Protein AF-A0A9P7GJS4-F1 (afdb_monomer)

Radius of gyration: 27.44 Å; Cα contacts (8 Å, |Δi|>4): 67; chains: 1; bounding box: 56×53×85 Å

Structure (mmCIF, N/CA/C/O backbone):
data_AF-A0A9P7GJS4-F1
#
_entry.id   AF-A0A9P7GJS4-F1
#
loop_
_at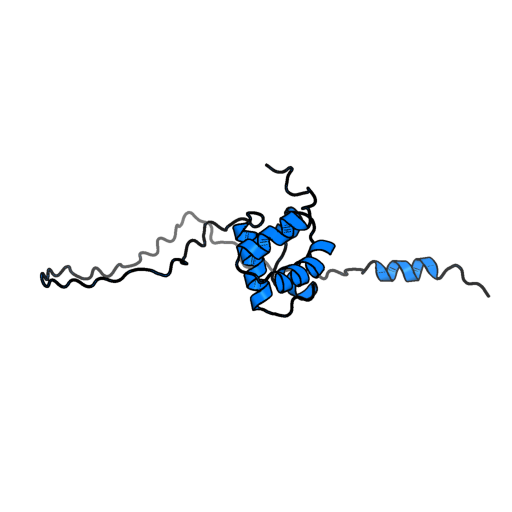om_site.group_PDB
_atom_site.id
_atom_site.type_symbol
_atom_site.label_atom_id
_atom_site.label_alt_id
_atom_site.label_comp_id
_atom_site.label_asym_id
_atom_site.label_entity_id
_atom_site.label_seq_id
_atom_site.pdbx_PDB_ins_code
_atom_site.Cartn_x
_atom_site.Cartn_y
_atom_site.Cartn_z
_atom_site.occupancy
_atom_site.B_iso_or_equiv
_atom_site.auth_seq_id
_atom_site.auth_comp_id
_atom_site.auth_asym_id
_atom_site.auth_atom_id
_atom_site.pdbx_PDB_model_num
ATOM 1 N N . MET A 1 1 ? 7.878 -20.962 -4.209 1.00 49.47 1 MET A N 1
ATOM 2 C CA . MET A 1 1 ? 6.737 -20.014 -4.216 1.00 49.47 1 MET A CA 1
ATOM 3 C C . MET A 1 1 ? 7.137 -18.590 -4.652 1.00 49.47 1 MET A C 1
ATOM 5 O O . MET A 1 1 ? 6.363 -17.677 -4.426 1.00 49.47 1 MET A O 1
ATOM 9 N N . ALA A 1 2 ? 8.275 -18.382 -5.334 1.00 48.75 2 ALA A N 1
ATOM 10 C CA . ALA A 1 2 ? 8.773 -17.038 -5.684 1.00 48.75 2 ALA A CA 1
ATOM 11 C C . ALA A 1 2 ? 8.162 -16.428 -6.971 1.00 48.75 2 ALA A C 1
ATOM 13 O O . ALA A 1 2 ? 8.265 -15.232 -7.207 1.00 48.75 2 ALA A O 1
ATOM 14 N N . GLU A 1 3 ? 7.477 -17.226 -7.794 1.00 51.53 3 GLU A N 1
ATOM 15 C CA . GLU A 1 3 ? 6.953 -16.787 -9.101 1.00 51.53 3 GLU A CA 1
ATOM 16 C C . GLU A 1 3 ? 5.747 -15.831 -9.000 1.00 51.53 3 GLU A C 1
ATOM 18 O O . GLU A 1 3 ? 5.469 -15.085 -9.931 1.00 51.53 3 GLU A O 1
ATOM 23 N N . MET A 1 4 ? 5.018 -15.805 -7.876 1.00 60.00 4 MET A N 1
ATOM 24 C CA . MET A 1 4 ? 3.823 -14.954 -7.732 1.00 60.00 4 MET A CA 1
ATOM 25 C C . MET A 1 4 ? 4.132 -13.510 -7.318 1.00 60.00 4 MET A C 1
ATOM 27 O O . MET A 1 4 ? 3.235 -12.668 -7.339 1.00 60.00 4 MET A O 1
ATOM 31 N N . GLU A 1 5 ? 5.374 -13.206 -6.945 1.00 61.94 5 GLU A N 1
ATOM 32 C CA . GLU A 1 5 ? 5.733 -11.891 -6.407 1.00 61.94 5 GLU A CA 1
ATOM 33 C C . GLU A 1 5 ? 5.866 -10.825 -7.502 1.00 61.94 5 GLU A C 1
ATOM 35 O O . GLU A 1 5 ? 5.545 -9.665 -7.249 1.00 61.94 5 GLU A O 1
ATOM 40 N N . ASN A 1 6 ? 6.233 -11.230 -8.726 1.00 66.44 6 ASN A N 1
ATOM 41 C CA . ASN A 1 6 ? 6.375 -10.354 -9.898 1.00 66.44 6 ASN A CA 1
ATOM 42 C C . ASN A 1 6 ? 5.162 -10.372 -10.842 1.00 66.44 6 ASN A C 1
ATOM 44 O O . ASN A 1 6 ? 5.121 -9.626 -11.821 1.00 66.44 6 ASN A O 1
ATOM 48 N N . VAL A 1 7 ? 4.151 -11.202 -10.568 1.00 80.00 7 VAL A N 1
ATOM 49 C CA . VAL A 1 7 ? 2.936 -11.238 -11.389 1.00 80.00 7 VAL A CA 1
ATOM 50 C C . VAL A 1 7 ? 2.081 -10.020 -11.065 1.00 80.00 7 VAL A C 1
ATOM 52 O O . VAL A 1 7 ? 1.681 -9.804 -9.918 1.00 80.00 7 VAL A O 1
ATOM 55 N N . LYS A 1 8 ? 1.769 -9.232 -12.099 1.00 84.56 8 LYS A N 1
ATOM 56 C CA . LYS A 1 8 ? 0.875 -8.080 -11.979 1.00 84.56 8 LYS A CA 1
ATOM 57 C C . LYS A 1 8 ? -0.469 -8.537 -11.423 1.00 84.56 8 LYS A C 1
ATOM 59 O O . LYS A 1 8 ? -1.164 -9.357 -12.023 1.00 84.56 8 LYS A O 1
ATOM 64 N N . ILE A 1 9 ? -0.850 -7.986 -10.278 1.00 84.62 9 ILE A N 1
ATOM 65 C CA . ILE A 1 9 ? -2.111 -8.333 -9.631 1.00 84.62 9 ILE A CA 1
ATOM 66 C C . ILE A 1 9 ? -3.241 -7.685 -10.443 1.00 84.62 9 ILE A C 1
ATOM 68 O O . ILE A 1 9 ? -3.200 -6.477 -10.685 1.00 84.62 9 ILE A O 1
ATOM 72 N N . PRO A 1 10 ? -4.268 -8.430 -10.886 1.00 89.25 10 PRO A N 1
ATOM 73 C CA . PRO A 1 10 ? -5.425 -7.822 -11.532 1.00 89.25 10 PRO A CA 1
ATOM 74 C C . PRO A 1 10 ? -6.137 -6.862 -10.575 1.00 89.25 10 PRO A C 1
ATOM 76 O O . PRO A 1 10 ? -6.354 -7.199 -9.409 1.00 89.25 10 PRO A O 1
ATOM 79 N N . LEU A 1 11 ? -6.565 -5.698 -11.068 1.00 85.38 11 LEU A N 1
ATOM 80 C CA . LEU A 1 11 ? -7.265 -4.693 -10.259 1.00 85.38 11 LEU A CA 1
ATOM 81 C C . LEU A 1 11 ? -8.463 -5.261 -9.459 1.00 85.38 11 LEU A C 1
ATOM 83 O O . LEU A 1 11 ? -8.569 -4.953 -8.271 1.00 85.38 11 LEU A O 1
ATOM 87 N N . PRO A 1 12 ? -9.318 -6.152 -10.010 1.00 88.69 12 PRO A N 1
ATOM 88 C CA . PRO A 1 12 ? -10.408 -6.749 -9.236 1.00 88.69 12 PRO A CA 1
ATOM 89 C C . PRO A 1 12 ? -9.915 -7.586 -8.052 1.00 88.69 12 PRO A C 1
ATOM 91 O O . PRO A 1 12 ? -10.552 -7.617 -7.003 1.00 88.69 12 PRO A O 1
ATOM 94 N N . LYS A 1 13 ? -8.770 -8.264 -8.204 1.00 87.81 13 LYS A N 1
ATOM 95 C CA . LYS A 1 13 ? -8.149 -9.032 -7.122 1.00 87.81 13 LYS A CA 1
ATOM 96 C C . LYS A 1 13 ? -7.608 -8.089 -6.052 1.00 87.81 13 LYS A C 1
ATOM 98 O O . LYS A 1 13 ? -7.818 -8.365 -4.882 1.00 87.81 13 LYS A O 1
ATOM 103 N N . PHE A 1 14 ? -6.990 -6.977 -6.452 1.00 86.31 14 PHE A N 1
ATOM 104 C CA . PHE A 1 14 ? -6.484 -5.943 -5.548 1.00 86.31 14 PHE A CA 1
ATOM 105 C C . PHE A 1 14 ? -7.599 -5.303 -4.707 1.00 86.31 14 PHE A C 1
ATOM 107 O O . PHE A 1 14 ? -7.485 -5.208 -3.489 1.00 86.31 14 PHE A O 1
ATOM 114 N N . LEU A 1 15 ? -8.714 -4.934 -5.343 1.00 89.75 15 LEU A N 1
ATOM 115 C CA . LEU A 1 15 ? -9.888 -4.374 -4.666 1.00 89.75 15 LEU A CA 1
ATOM 116 C C . LEU A 1 15 ? -10.479 -5.342 -3.637 1.00 89.75 15 LEU A C 1
ATOM 118 O O . LEU A 1 15 ? -10.778 -4.923 -2.521 1.00 89.75 15 LEU A O 1
ATOM 122 N N . LYS A 1 16 ? -10.569 -6.637 -3.976 1.00 89.00 16 LYS A N 1
ATOM 123 C CA . 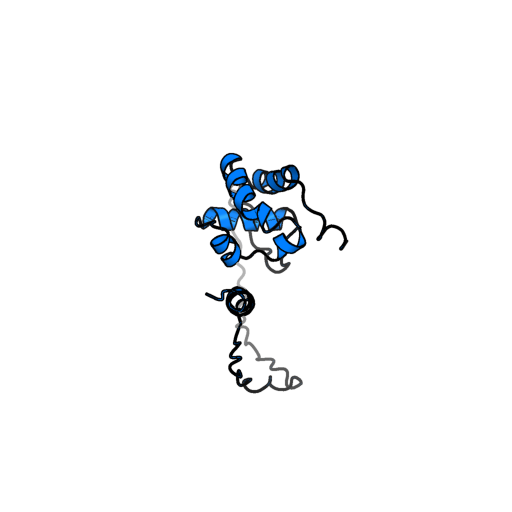LYS A 1 16 ? -11.041 -7.677 -3.047 1.00 89.00 16 LYS A CA 1
ATOM 124 C C . LYS A 1 16 ? -10.217 -7.739 -1.757 1.00 89.00 16 LYS A C 1
ATOM 126 O O . LYS A 1 16 ? -10.773 -8.021 -0.702 1.00 89.00 16 LYS A O 1
ATOM 131 N N . LEU A 1 17 ? -8.915 -7.444 -1.810 1.00 86.06 17 LEU A N 1
ATOM 132 C CA . LEU A 1 17 ? -8.062 -7.438 -0.612 1.00 86.06 17 LEU A CA 1
ATOM 133 C C . LEU A 1 17 ? -8.501 -6.362 0.387 1.00 86.06 17 LEU A C 1
ATOM 135 O O . LEU A 1 17 ? -8.516 -6.601 1.592 1.00 86.06 17 LEU A O 1
ATOM 139 N N . LEU A 1 18 ? -8.879 -5.189 -0.121 1.00 87.38 18 LEU A N 1
ATOM 140 C CA . LEU A 1 18 ? -9.296 -4.055 0.699 1.00 87.38 18 LEU A CA 1
ATOM 141 C C . LEU A 1 18 ? -10.715 -4.241 1.235 1.00 87.38 18 LEU A C 1
ATOM 143 O O . LEU A 1 18 ? -10.962 -3.983 2.409 1.00 87.38 18 LEU A O 1
ATOM 147 N N . THR A 1 19 ? -11.636 -4.741 0.410 1.00 88.50 19 THR A N 1
ATOM 148 C CA . THR A 1 19 ? -13.032 -4.948 0.827 1.00 88.50 19 THR A CA 1
ATOM 149 C C . THR A 1 19 ? -13.187 -6.054 1.869 1.00 88.50 19 THR A C 1
ATOM 151 O O . THR A 1 19 ? -14.105 -5.988 2.675 1.00 88.50 19 THR A O 1
ATOM 154 N N . ASN A 1 20 ? -12.286 -7.042 1.895 1.00 85.81 20 ASN A N 1
ATOM 155 C CA . ASN A 1 20 ? -12.282 -8.097 2.917 1.00 85.81 20 ASN A CA 1
ATOM 156 C C . ASN A 1 20 ? -11.886 -7.593 4.320 1.00 85.81 20 ASN A C 1
ATOM 158 O O . ASN A 1 20 ? -12.033 -8.331 5.285 1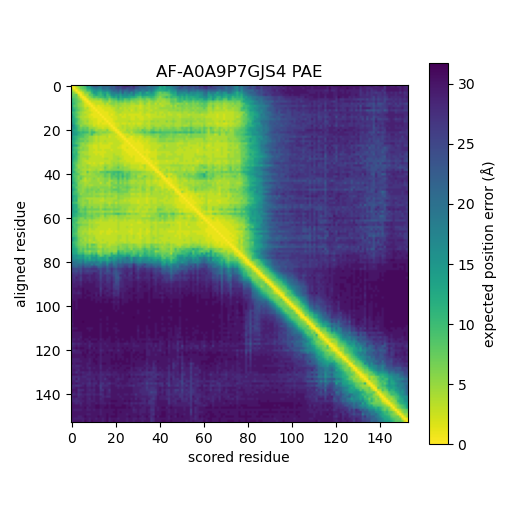.00 85.81 20 ASN A O 1
ATOM 162 N N . ASN A 1 21 ? -11.371 -6.364 4.430 1.00 81.81 21 ASN A N 1
ATOM 163 C CA . ASN A 1 21 ? -10.929 -5.734 5.678 1.00 81.81 21 ASN A CA 1
ATOM 164 C C . ASN A 1 21 ? -11.864 -4.588 6.107 1.00 81.81 21 ASN A C 1
ATOM 166 O O . ASN A 1 21 ? -11.411 -3.585 6.657 1.00 81.81 21 ASN A O 1
ATOM 170 N N . ASP A 1 22 ? -13.156 -4.711 5.784 1.00 80.69 22 ASP A N 1
ATOM 171 C CA . ASP A 1 22 ? -14.215 -3.747 6.115 1.00 80.69 22 ASP A CA 1
ATOM 172 C C . ASP A 1 22 ? -13.985 -2.321 5.573 1.00 80.69 22 ASP A C 1
ATOM 174 O O . ASP A 1 22 ? -14.550 -1.344 6.070 1.00 80.69 22 ASP A O 1
ATOM 178 N N . VAL A 1 23 ? -13.175 -2.167 4.518 1.00 83.44 23 VAL A N 1
ATOM 179 C CA . VAL A 1 23 ? -13.017 -0.873 3.842 1.00 83.44 23 VAL A CA 1
ATOM 180 C C . VAL A 1 23 ? -14.239 -0.617 2.959 1.00 83.44 23 VAL A C 1
ATOM 182 O O . VAL A 1 23 ? -14.512 -1.417 2.057 1.00 83.44 23 VAL A O 1
ATOM 185 N N . PRO A 1 24 ? -14.941 0.523 3.121 1.00 87.94 24 PRO A N 1
ATOM 186 C CA . PRO A 1 24 ? -16.012 0.914 2.215 1.00 87.94 24 PRO A CA 1
ATOM 187 C C . PRO A 1 24 ? -15.517 0.921 0.767 1.00 87.94 24 PRO A C 1
ATOM 189 O O . PRO A 1 24 ? -14.465 1.495 0.477 1.00 87.94 24 PRO A O 1
ATOM 192 N N . ILE A 1 25 ? -16.287 0.333 -0.151 1.00 88.19 25 ILE A N 1
ATOM 193 C CA . ILE A 1 25 ? -15.898 0.146 -1.562 1.00 88.19 25 ILE A CA 1
ATOM 194 C C . ILE A 1 25 ? -15.396 1.452 -2.197 1.00 88.19 25 ILE A C 1
ATOM 196 O O . ILE A 1 25 ? -14.369 1.453 -2.872 1.00 88.19 25 ILE A O 1
ATOM 200 N N . SER A 1 26 ? -16.053 2.583 -1.920 1.00 88.44 26 SER A N 1
ATOM 201 C CA . SER A 1 26 ? -15.645 3.902 -2.420 1.00 88.44 26 SER A CA 1
ATOM 202 C C . SER A 1 26 ? -14.242 4.310 -1.952 1.00 88.44 26 SER A C 1
ATOM 204 O O . SER A 1 26 ? -13.447 4.826 -2.735 1.00 88.44 26 SER A O 1
ATOM 206 N N . LYS A 1 27 ? -13.902 4.041 -0.684 1.00 87.81 27 LYS A N 1
ATOM 207 C CA . LYS A 1 27 ? -12.565 4.316 -0.137 1.00 87.81 27 LYS A CA 1
ATOM 208 C C . LYS A 1 27 ? -11.529 3.360 -0.715 1.00 87.81 27 LYS A C 1
ATOM 210 O O . LYS A 1 27 ? -10.464 3.804 -1.134 1.00 87.81 27 LYS A O 1
ATOM 215 N N . ALA A 1 28 ? -11.859 2.071 -0.804 1.00 89.56 28 ALA A N 1
ATOM 216 C CA . ALA A 1 28 ? -10.989 1.064 -1.406 1.00 89.56 28 ALA A CA 1
ATOM 217 C C . ALA A 1 28 ? -10.631 1.424 -2.857 1.00 89.56 28 ALA A C 1
ATOM 219 O O . ALA A 1 28 ? -9.470 1.322 -3.251 1.00 89.56 28 ALA A O 1
ATOM 220 N N . MET A 1 29 ? -11.604 1.925 -3.625 1.00 90.31 29 MET A N 1
ATOM 221 C CA . MET A 1 29 ? -11.394 2.389 -4.994 1.00 90.31 29 MET A CA 1
ATOM 222 C C . MET A 1 29 ? -10.401 3.553 -5.051 1.00 90.31 29 MET A C 1
ATOM 224 O O . MET A 1 29 ? -9.414 3.476 -5.781 1.00 90.31 29 MET A O 1
ATOM 228 N N . ASN A 1 30 ? -10.598 4.582 -4.224 1.00 88.94 30 ASN A N 1
ATOM 229 C CA . ASN A 1 30 ? -9.715 5.751 -4.171 1.00 88.94 30 ASN A CA 1
ATOM 230 C C . ASN A 1 30 ? -8.281 5.391 -3.755 1.00 88.94 30 ASN A C 1
ATOM 232 O O . ASN A 1 30 ? -7.324 5.894 -4.344 1.00 88.94 30 ASN A O 1
ATOM 236 N N . LEU A 1 31 ? -8.122 4.497 -2.775 1.00 88.00 31 LEU A N 1
ATOM 237 C CA . LEU A 1 31 ? -6.810 4.000 -2.350 1.00 88.00 31 LEU A CA 1
ATOM 238 C C . LEU A 1 31 ? -6.140 3.191 -3.462 1.00 88.00 31 LEU A C 1
ATOM 240 O O . LEU A 1 31 ? -4.974 3.419 -3.785 1.00 88.00 31 LEU A O 1
ATOM 244 N N . SER A 1 32 ? -6.894 2.294 -4.104 1.00 88.62 32 SER A N 1
ATOM 245 C CA . SER A 1 32 ? -6.382 1.498 -5.217 1.00 88.62 32 SER A CA 1
ATOM 246 C C . SER A 1 32 ? -5.962 2.363 -6.403 1.00 88.62 32 SER A C 1
ATOM 248 O O . SER A 1 32 ? -4.906 2.124 -6.972 1.00 88.62 32 SER A O 1
ATOM 250 N N . ALA A 1 33 ? -6.699 3.427 -6.729 1.00 88.88 33 ALA A N 1
ATOM 251 C CA . ALA A 1 33 ? -6.377 4.304 -7.851 1.00 88.88 33 ALA A CA 1
ATOM 252 C C . ALA A 1 33 ? -5.018 5.012 -7.697 1.00 88.88 33 ALA A C 1
ATOM 254 O O . ALA A 1 33 ? -4.338 5.259 -8.697 1.00 88.88 33 ALA A O 1
ATOM 255 N N . LYS A 1 34 ? -4.622 5.321 -6.456 1.00 88.19 34 LYS A N 1
ATOM 256 C CA . LYS A 1 34 ? -3.337 5.956 -6.130 1.00 88.19 34 LYS A CA 1
ATOM 257 C C . LYS A 1 34 ? -2.191 4.944 -6.104 1.00 88.19 34 LYS A C 1
ATOM 259 O O . LYS A 1 34 ? -1.147 5.180 -6.702 1.00 88.19 34 LYS A O 1
ATOM 264 N N . ILE A 1 35 ? -2.404 3.800 -5.452 1.00 88.75 35 ILE A N 1
ATOM 265 C CA . ILE A 1 35 ? -1.348 2.810 -5.199 1.00 88.75 35 ILE A CA 1
ATOM 266 C C . ILE A 1 35 ? -1.116 1.891 -6.400 1.00 88.75 35 ILE A C 1
ATOM 268 O O . ILE A 1 35 ? 0.022 1.563 -6.705 1.00 88.75 35 ILE A O 1
ATOM 272 N N . TYR A 1 36 ? -2.163 1.487 -7.117 1.00 88.75 36 TYR A N 1
ATOM 273 C CA . TYR A 1 36 ? -2.067 0.470 -8.171 1.00 88.75 36 TYR A CA 1
ATOM 274 C C . TYR A 1 36 ? -1.193 0.895 -9.360 1.00 88.75 36 TYR A C 1
ATOM 276 O O . TYR A 1 36 ? -0.688 0.051 -10.100 1.00 88.75 36 TYR A O 1
ATOM 284 N N . LYS A 1 37 ? -1.004 2.205 -9.557 1.00 85.81 37 LYS A N 1
ATOM 285 C CA . LYS A 1 37 ? -0.132 2.742 -10.611 1.00 85.81 37 LYS A CA 1
ATOM 286 C C . LYS A 1 37 ? 1.349 2.530 -10.301 1.00 85.81 37 LYS A C 1
ATOM 288 O O . LYS A 1 37 ? 2.126 2.302 -11.220 1.00 85.81 37 LYS A O 1
ATOM 293 N N . THR A 1 38 ? 1.718 2.612 -9.026 1.00 85.06 38 THR A N 1
ATOM 294 C CA . THR A 1 38 ? 3.106 2.575 -8.547 1.00 85.06 38 THR A CA 1
ATOM 295 C C . THR A 1 38 ? 3.488 1.208 -7.990 1.00 85.06 38 THR A C 1
ATOM 297 O O . THR A 1 38 ? 4.602 0.748 -8.217 1.00 85.06 38 THR A O 1
ATOM 300 N N . TYR A 1 39 ? 2.552 0.534 -7.322 1.00 85.44 39 TYR A N 1
ATOM 301 C CA . TYR A 1 39 ? 2.726 -0.782 -6.716 1.00 85.44 39 TYR A CA 1
ATOM 302 C C . TYR A 1 39 ? 1.707 -1.751 -7.322 1.00 85.44 39 TYR A C 1
ATOM 304 O O . TYR A 1 39 ? 0.573 -1.879 -6.854 1.00 85.44 39 TYR A O 1
ATOM 312 N N . ASN A 1 40 ? 2.102 -2.417 -8.405 1.00 84.44 40 ASN A N 1
ATOM 313 C CA . ASN A 1 40 ? 1.239 -3.320 -9.173 1.00 84.44 40 ASN A CA 1
ATOM 314 C C . ASN A 1 40 ? 1.562 -4.812 -8.951 1.00 84.44 40 ASN A C 1
ATOM 316 O O . ASN A 1 40 ? 0.806 -5.681 -9.398 1.00 84.44 40 ASN A O 1
ATOM 320 N N . THR A 1 41 ? 2.655 -5.105 -8.246 1.00 84.00 41 THR A N 1
ATOM 321 C CA . THR A 1 41 ? 3.156 -6.456 -7.956 1.00 84.00 41 THR A CA 1
ATOM 322 C C . THR A 1 41 ? 3.182 -6.749 -6.457 1.00 84.00 41 THR A C 1
ATOM 324 O O . THR A 1 41 ? 3.210 -5.841 -5.623 1.00 84.00 41 THR A O 1
ATOM 327 N N . GLY A 1 42 ? 3.177 -8.037 -6.104 1.00 78.06 42 GLY A N 1
ATOM 328 C CA . GLY A 1 42 ? 3.251 -8.487 -4.712 1.00 78.06 42 GLY A CA 1
ATOM 329 C C . GLY A 1 42 ? 4.548 -8.060 -4.018 1.00 78.06 42 GLY A C 1
ATOM 330 O O . GLY A 1 42 ? 4.499 -7.590 -2.884 1.00 78.06 42 GLY A O 1
ATOM 331 N N . ALA A 1 43 ? 5.686 -8.126 -4.718 1.00 79.56 43 ALA A N 1
ATOM 332 C CA . ALA A 1 43 ? 6.983 -7.676 -4.202 1.00 79.56 43 ALA A CA 1
ATOM 333 C C . ALA A 1 43 ? 6.990 -6.174 -3.877 1.00 79.56 43 ALA A C 1
ATOM 335 O O . ALA A 1 43 ? 7.473 -5.748 -2.830 1.00 79.56 43 ALA A O 1
ATOM 336 N N . GLN A 1 44 ? 6.401 -5.361 -4.755 1.00 83.06 44 GLN A N 1
ATOM 337 C CA . GLN A 1 44 ? 6.254 -3.921 -4.546 1.00 83.06 44 GLN A CA 1
ATOM 338 C C . GLN A 1 44 ? 5.327 -3.614 -3.365 1.00 83.06 44 GLN A C 1
ATOM 340 O O . GLN A 1 44 ? 5.618 -2.727 -2.562 1.00 83.06 44 GLN A O 1
ATOM 345 N N . LEU A 1 45 ? 4.247 -4.387 -3.215 1.00 83.25 45 LEU A N 1
ATOM 346 C CA . LEU A 1 45 ? 3.355 -4.299 -2.060 1.00 83.25 45 LEU A CA 1
ATOM 347 C C . LEU A 1 45 ? 4.064 -4.646 -0.751 1.00 83.25 45 LEU A C 1
ATOM 349 O O . LEU A 1 45 ? 3.827 -3.972 0.245 1.00 83.25 45 LEU A O 1
ATOM 353 N N . ALA A 1 46 ? 4.983 -5.612 -0.752 1.00 80.62 46 ALA A N 1
ATOM 354 C CA . ALA A 1 46 ? 5.782 -5.961 0.423 1.00 80.62 46 ALA A CA 1
ATOM 355 C C . ALA A 1 46 ? 6.714 -4.825 0.889 1.00 80.62 46 ALA A C 1
ATOM 357 O O . ALA A 1 46 ? 7.023 -4.723 2.074 1.00 80.62 46 ALA A O 1
ATOM 358 N N . GLN A 1 47 ? 7.139 -3.947 -0.025 1.00 83.25 47 GLN A N 1
ATOM 359 C CA . GLN A 1 47 ? 8.040 -2.826 0.265 1.00 83.25 47 GLN A CA 1
ATOM 360 C C . GLN A 1 47 ? 7.319 -1.542 0.706 1.00 83.25 47 GLN A C 1
ATOM 362 O O . GLN A 1 47 ? 7.984 -0.517 0.914 1.00 83.25 47 GLN A O 1
ATOM 367 N N . LEU A 1 48 ? 5.984 -1.548 0.782 1.00 85.00 48 LEU A N 1
ATOM 368 C CA . LEU A 1 48 ? 5.190 -0.387 1.177 1.00 85.00 48 LEU A CA 1
ATOM 369 C C . LEU A 1 48 ? 5.294 -0.133 2.685 1.00 85.00 48 LEU A C 1
ATOM 371 O O . LEU A 1 48 ? 4.916 -0.961 3.509 1.00 85.00 48 LEU A O 1
ATOM 375 N N . ASN A 1 49 ? 5.757 1.070 3.020 1.00 87.06 49 ASN A N 1
ATOM 376 C CA . ASN A 1 49 ? 5.817 1.610 4.375 1.00 87.06 49 ASN A CA 1
ATOM 377 C C . ASN A 1 49 ? 4.894 2.830 4.490 1.00 87.06 49 ASN A C 1
ATOM 379 O O . ASN A 1 49 ? 4.517 3.422 3.477 1.00 87.06 49 ASN A O 1
ATOM 383 N N . ASP A 1 50 ? 4.594 3.260 5.718 1.00 87.31 50 ASP A N 1
ATOM 384 C CA . ASP A 1 50 ? 3.766 4.452 5.970 1.00 87.31 50 ASP A CA 1
ATOM 385 C C . ASP A 1 50 ? 4.276 5.702 5.236 1.00 87.31 50 ASP A C 1
ATOM 387 O O . ASP A 1 50 ? 3.476 6.474 4.711 1.00 87.31 50 ASP A O 1
ATOM 391 N N . LEU A 1 51 ? 5.599 5.868 5.125 1.00 88.62 51 LEU A N 1
ATOM 392 C CA . LEU A 1 51 ? 6.216 6.971 4.380 1.00 88.62 51 LEU A CA 1
ATOM 393 C C . LEU A 1 51 ? 5.870 6.920 2.887 1.00 88.62 51 LEU A C 1
ATOM 395 O O . LEU A 1 51 ? 5.479 7.925 2.306 1.00 88.62 51 LEU A O 1
ATOM 399 N N . LYS A 1 52 ? 5.930 5.731 2.279 1.00 88.38 52 LYS A N 1
ATOM 400 C CA . LYS A 1 52 ? 5.608 5.534 0.859 1.00 88.38 52 LYS A CA 1
ATOM 401 C C . LYS A 1 52 ? 4.120 5.736 0.576 1.00 88.38 52 LYS A C 1
ATOM 403 O O . LYS A 1 52 ? 3.761 6.236 -0.486 1.00 88.38 52 LYS A O 1
ATOM 408 N N . LEU A 1 53 ? 3.256 5.376 1.528 1.00 88.50 53 LEU A N 1
ATOM 409 C CA . LEU A 1 53 ? 1.820 5.657 1.457 1.00 88.50 53 LEU A CA 1
ATOM 410 C C . LEU A 1 53 ? 1.529 7.161 1.537 1.00 88.50 53 LEU A C 1
ATOM 412 O O . LEU A 1 53 ? 0.631 7.641 0.847 1.00 88.50 53 LEU A O 1
ATOM 416 N N . LEU A 1 54 ? 2.302 7.904 2.333 1.00 89.31 54 LEU A N 1
ATOM 417 C CA . LEU A 1 54 ? 2.202 9.359 2.411 1.00 89.31 54 LEU A CA 1
ATOM 418 C C . LEU A 1 54 ? 2.628 10.013 1.088 1.00 89.31 54 LEU A C 1
ATOM 420 O O . LEU A 1 54 ? 1.884 10.820 0.543 1.00 89.31 54 LEU A O 1
ATOM 424 N N . THR A 1 55 ? 3.759 9.593 0.512 1.00 88.19 55 THR A N 1
ATOM 425 C CA . THR A 1 55 ? 4.216 10.064 -0.810 1.00 88.19 55 THR A CA 1
ATOM 426 C C . THR A 1 55 ? 3.223 9.716 -1.924 1.00 88.19 55 THR A C 1
ATOM 428 O O . THR A 1 55 ? 3.048 10.488 -2.860 1.00 88.19 55 THR A O 1
ATOM 431 N N . ALA A 1 56 ? 2.517 8.585 -1.813 1.00 85.50 56 ALA A N 1
ATOM 432 C CA . ALA A 1 56 ? 1.441 8.203 -2.731 1.00 85.50 56 ALA A CA 1
ATOM 433 C C . ALA A 1 56 ? 0.141 9.025 -2.545 1.00 85.50 56 ALA A C 1
ATOM 435 O O . ALA A 1 56 ? -0.847 8.781 -3.242 1.00 85.50 56 ALA A O 1
ATOM 436 N N . GLY A 1 57 ? 0.121 9.989 -1.617 1.00 86.25 57 GLY A N 1
ATOM 437 C CA . GLY A 1 57 ? -0.994 10.907 -1.381 1.00 86.25 57 GLY A CA 1
ATOM 438 C C . GLY A 1 57 ? -2.106 10.326 -0.510 1.00 86.25 57 GLY A C 1
ATOM 439 O O . GLY A 1 57 ? -3.282 10.642 -0.721 1.00 86.25 57 GLY A O 1
ATOM 440 N N . ILE A 1 58 ? -1.782 9.414 0.413 1.00 86.56 58 ILE A N 1
ATOM 441 C CA . ILE A 1 58 ? -2.721 8.909 1.424 1.00 86.56 58 ILE A CA 1
ATOM 442 C C . ILE A 1 58 ? -2.443 9.626 2.742 1.00 86.56 58 ILE A C 1
ATOM 444 O O . ILE A 1 58 ? -1.688 9.157 3.597 1.00 86.56 58 ILE A O 1
ATOM 448 N N . ASP A 1 59 ? -3.091 10.775 2.904 1.00 86.62 59 ASP A N 1
ATOM 449 C CA . ASP A 1 59 ? -2.862 11.678 4.037 1.00 86.62 59 ASP A CA 1
ATOM 450 C C . ASP A 1 59 ? -3.556 11.191 5.314 1.00 86.62 59 ASP A C 1
ATOM 452 O O . ASP A 1 59 ? -3.069 11.395 6.431 1.00 86.62 59 ASP A O 1
ATOM 456 N N . GLN A 1 60 ? -4.663 10.463 5.156 1.00 90.44 60 GLN A N 1
ATOM 457 C CA . GLN A 1 60 ? -5.446 9.925 6.262 1.00 90.44 60 GLN A CA 1
ATOM 458 C C . GLN A 1 60 ? -4.703 8.778 6.953 1.00 90.44 60 GLN A C 1
ATOM 460 O O . GLN A 1 60 ? -4.434 7.730 6.364 1.00 90.44 60 GLN A O 1
ATOM 465 N N . LYS A 1 61 ? -4.396 8.968 8.241 1.00 89.12 61 LYS A N 1
ATOM 466 C CA . LYS A 1 61 ? -3.677 7.982 9.063 1.00 89.12 61 LYS A CA 1
ATOM 467 C C . LYS A 1 61 ? -4.423 6.653 9.165 1.00 89.12 61 LYS A C 1
ATOM 469 O O . LYS A 1 61 ? -3.793 5.598 9.106 1.00 89.12 61 LYS A O 1
ATOM 474 N N . GLU A 1 62 ? -5.747 6.703 9.282 1.00 88.50 62 GLU A N 1
ATOM 475 C CA . GLU A 1 62 ? -6.550 5.486 9.404 1.00 88.50 62 GLU A CA 1
ATOM 476 C C . GLU A 1 62 ? -6.580 4.682 8.111 1.00 88.50 62 GLU A C 1
ATOM 478 O O . GLU A 1 62 ? -6.420 3.465 8.150 1.00 88.50 62 GLU A O 1
ATOM 483 N N . ASP A 1 63 ? -6.648 5.350 6.961 1.00 87.75 63 ASP A N 1
ATOM 484 C CA . ASP A 1 63 ? -6.608 4.670 5.670 1.00 87.75 63 ASP A CA 1
ATOM 485 C C . ASP A 1 63 ? -5.256 3.968 5.452 1.00 87.75 63 ASP A C 1
ATOM 487 O O . ASP A 1 63 ? -5.230 2.830 4.981 1.00 87.75 63 ASP A O 1
ATOM 491 N N . ARG A 1 64 ? -4.134 4.581 5.873 1.00 89.38 64 ARG A N 1
ATOM 492 C CA . ARG A 1 64 ? -2.805 3.938 5.829 1.00 89.38 64 ARG A CA 1
ATOM 493 C C . ARG A 1 64 ? -2.744 2.682 6.695 1.00 89.38 64 ARG A C 1
ATOM 495 O O . ARG A 1 64 ? -2.294 1.631 6.239 1.00 89.38 64 ARG A O 1
ATOM 502 N N . LYS A 1 65 ? -3.245 2.764 7.930 1.00 89.06 65 LYS A N 1
ATOM 503 C CA . LYS A 1 65 ? -3.267 1.633 8.867 1.00 89.06 65 LYS A CA 1
ATOM 504 C C . LYS A 1 65 ? -4.135 0.488 8.350 1.00 89.06 65 LYS A C 1
ATOM 506 O O . LYS A 1 65 ? -3.720 -0.669 8.414 1.00 89.06 65 LYS A O 1
ATOM 511 N N . ILE A 1 66 ? -5.326 0.800 7.841 1.00 89.00 66 ILE A N 1
ATOM 512 C CA . ILE A 1 66 ? -6.244 -0.207 7.305 1.00 89.00 66 ILE A CA 1
ATOM 513 C C . ILE A 1 66 ? -5.643 -0.859 6.057 1.00 89.00 66 ILE A C 1
ATOM 515 O O . ILE A 1 66 ? -5.668 -2.081 5.940 1.00 89.00 66 ILE A O 1
ATOM 519 N N . PHE A 1 67 ? -5.025 -0.072 5.174 1.00 88.12 67 PHE A N 1
ATOM 520 C CA . PHE A 1 67 ? -4.337 -0.592 3.997 1.00 88.12 67 PHE A CA 1
ATOM 521 C C . PHE A 1 67 ? -3.212 -1.569 4.377 1.00 88.12 67 PHE A C 1
ATOM 523 O O . PHE A 1 67 ? -3.191 -2.700 3.899 1.00 88.12 67 PHE A O 1
ATOM 530 N N . LEU A 1 68 ? -2.323 -1.193 5.303 1.00 87.94 68 LEU A N 1
ATOM 531 C CA . LEU A 1 68 ? -1.246 -2.078 5.768 1.00 87.94 68 LEU A CA 1
ATOM 532 C C . LEU A 1 68 ? -1.769 -3.358 6.435 1.00 87.94 68 LEU A C 1
ATOM 534 O O . LEU A 1 68 ? -1.183 -4.426 6.254 1.00 87.94 68 LEU A O 1
ATOM 538 N N . ASN A 1 69 ? -2.865 -3.277 7.192 1.00 87.81 69 ASN A N 1
ATOM 539 C CA . ASN A 1 69 ? -3.504 -4.462 7.765 1.00 87.81 69 ASN A CA 1
ATOM 540 C C . ASN A 1 69 ? -4.071 -5.373 6.670 1.00 87.81 69 ASN A C 1
ATOM 542 O O . ASN A 1 69 ? -3.789 -6.569 6.674 1.00 87.81 69 ASN A O 1
ATOM 546 N N . ALA A 1 70 ? -4.744 -4.802 5.669 1.00 87.88 70 ALA A N 1
ATOM 547 C CA . ALA A 1 70 ? -5.269 -5.559 4.541 1.00 87.88 70 ALA A CA 1
ATOM 548 C C . ALA A 1 70 ? -4.172 -6.283 3.743 1.00 87.88 70 ALA A C 1
ATOM 550 O O . ALA A 1 70 ? -4.362 -7.419 3.297 1.00 87.88 70 ALA A O 1
ATOM 551 N N . LEU A 1 71 ? -2.991 -5.674 3.598 1.00 86.94 71 LEU A N 1
ATOM 552 C CA . LEU A 1 71 ? -1.845 -6.327 2.956 1.00 86.94 71 LEU A CA 1
ATOM 553 C C . LEU A 1 71 ? -1.267 -7.479 3.792 1.00 86.94 71 LEU A C 1
ATOM 555 O O . LEU A 1 71 ? -0.848 -8.496 3.237 1.00 86.94 71 LEU A O 1
ATOM 559 N N . ARG A 1 72 ? -1.251 -7.341 5.123 1.00 86.94 72 ARG A N 1
ATOM 560 C CA . ARG A 1 72 ? -0.832 -8.425 6.027 1.00 86.94 72 ARG A CA 1
ATOM 561 C C . ARG A 1 72 ? -1.803 -9.595 5.966 1.00 86.94 72 ARG A C 1
ATOM 563 O O . ARG A 1 72 ? -1.367 -10.743 5.954 1.00 86.94 72 ARG A O 1
ATOM 570 N N . ASP A 1 73 ? -3.101 -9.326 5.908 1.00 84.62 73 ASP A N 1
ATOM 571 C CA . ASP A 1 73 ? -4.119 -10.378 5.878 1.00 84.62 73 ASP A CA 1
ATOM 572 C C . ASP A 1 73 ? -4.224 -11.077 4.528 1.00 84.62 73 ASP A C 1
ATOM 574 O O . ASP A 1 73 ? -4.506 -12.271 4.472 1.00 84.62 73 ASP A O 1
ATOM 578 N N . SER A 1 74 ? -3.885 -10.377 3.449 1.00 79.31 74 SER A N 1
ATOM 579 C CA . SER A 1 74 ? -3.767 -10.966 2.114 1.00 79.31 74 SER A CA 1
ATOM 580 C C . SER A 1 74 ? -2.465 -11.738 1.873 1.00 79.31 74 SER A C 1
ATOM 582 O O . SER A 1 74 ? -2.324 -12.368 0.827 1.00 79.31 74 SER A O 1
ATOM 584 N N . GLY A 1 75 ? -1.537 -11.733 2.836 1.00 78.38 75 GLY A N 1
ATOM 585 C CA . GLY A 1 75 ? -0.318 -12.542 2.795 1.00 78.38 75 GLY A CA 1
ATOM 586 C C . GLY A 1 75 ? 0.791 -11.996 1.894 1.00 78.38 75 GLY A C 1
ATOM 587 O O . GLY A 1 75 ? 1.778 -12.694 1.691 1.00 78.38 75 GLY A O 1
ATOM 588 N N . TYR A 1 76 ? 0.661 -10.768 1.376 1.00 76.38 76 TYR A N 1
ATOM 589 C CA . TYR A 1 76 ? 1.740 -10.110 0.622 1.00 76.38 76 TYR A CA 1
ATOM 590 C C . TYR A 1 76 ? 2.798 -9.492 1.539 1.00 76.38 76 TYR A C 1
ATOM 592 O O . TYR A 1 76 ? 3.947 -9.350 1.136 1.00 76.38 76 TYR A O 1
ATOM 600 N N . LEU A 1 77 ? 2.428 -9.133 2.774 1.00 74.31 77 LEU A N 1
ATOM 601 C CA . LEU A 1 77 ? 3.392 -8.758 3.805 1.00 74.31 77 LEU A CA 1
ATOM 602 C C . LEU A 1 77 ? 3.678 -9.965 4.708 1.00 74.31 77 LEU A C 1
ATOM 604 O O . LEU A 1 77 ? 2.726 -10.550 5.238 1.00 74.31 77 LEU A O 1
ATOM 608 N N . PRO A 1 78 ? 4.956 -10.310 4.959 1.00 65.38 78 PRO A N 1
ATOM 609 C CA . PRO A 1 78 ? 5.287 -11.333 5.937 1.00 65.38 78 PRO A CA 1
ATOM 610 C C . PRO A 1 78 ? 4.747 -10.909 7.307 1.00 65.38 78 PRO A C 1
ATOM 612 O O . PRO A 1 78 ? 5.107 -9.862 7.852 1.00 65.38 78 PRO A O 1
ATOM 615 N N . LYS A 1 79 ? 3.841 -11.721 7.867 1.00 65.19 79 LYS A N 1
ATOM 616 C CA . LYS A 1 79 ? 3.407 -11.576 9.259 1.00 65.19 79 LYS A CA 1
ATOM 617 C C . LYS A 1 79 ? 4.626 -11.864 10.129 1.00 65.19 79 LYS A C 1
ATOM 619 O O . LYS A 1 79 ? 5.042 -13.013 10.221 1.00 65.19 79 LYS A O 1
ATOM 624 N N . ASP A 1 80 ? 5.210 -10.829 10.735 1.00 59.97 80 ASP A N 1
ATOM 625 C CA . ASP A 1 80 ? 6.283 -11.014 11.713 1.00 59.97 80 ASP A CA 1
ATOM 626 C C . ASP A 1 80 ? 5.761 -11.954 12.815 1.00 59.97 80 ASP A C 1
ATOM 628 O O . ASP A 1 80 ? 4.799 -11.598 13.513 1.00 59.97 80 ASP A O 1
ATOM 632 N N . PRO A 1 81 ? 6.344 -13.157 12.982 1.00 59.06 81 PRO A N 1
ATOM 633 C CA . PRO A 1 81 ? 5.874 -14.128 13.965 1.00 59.06 81 PRO A CA 1
ATOM 634 C C . PRO A 1 81 ? 5.973 -13.606 15.407 1.00 59.06 81 PRO A C 1
ATOM 636 O O . PRO A 1 81 ? 5.390 -14.202 16.311 1.00 59.06 81 PRO A O 1
ATOM 639 N N . ARG A 1 82 ? 6.654 -12.472 15.635 1.00 58.47 82 ARG A N 1
ATOM 640 C CA . ARG A 1 82 ? 6.778 -11.815 16.943 1.00 58.47 82 ARG A CA 1
ATOM 641 C C . ARG A 1 82 ? 5.570 -10.964 17.349 1.00 58.47 82 ARG A C 1
ATOM 643 O O . ARG A 1 82 ? 5.476 -10.582 18.511 1.00 58.47 82 ARG A O 1
ATOM 650 N N . ARG A 1 83 ? 4.611 -10.694 16.452 1.00 54.81 83 ARG A N 1
ATOM 651 C CA . ARG A 1 83 ? 3.363 -9.967 16.772 1.00 54.81 83 ARG A CA 1
ATOM 652 C C . ARG A 1 83 ? 2.145 -10.894 16.788 1.00 54.81 83 ARG A C 1
ATOM 654 O O . ARG A 1 83 ? 1.195 -10.715 16.035 1.00 54.81 83 ARG A O 1
ATOM 661 N N . LYS A 1 84 ? 2.136 -11.864 17.705 1.00 52.41 84 LYS A N 1
ATOM 662 C CA . LYS A 1 84 ? 0.894 -12.478 18.205 1.00 52.41 84 LYS A CA 1
ATOM 663 C C . LYS A 1 84 ? 0.490 -11.797 19.511 1.00 52.41 84 LYS A C 1
ATOM 665 O O . LYS A 1 84 ? 0.703 -12.346 20.583 1.00 52.41 84 LYS A O 1
ATOM 670 N N . VAL A 1 85 ? -0.088 -10.601 19.429 1.00 52.81 85 VAL A N 1
ATOM 671 C CA . VAL A 1 85 ? -0.824 -10.013 20.558 1.00 52.81 85 VAL A CA 1
ATOM 672 C C . VAL A 1 85 ? -2.101 -9.364 20.023 1.00 52.81 85 VAL A C 1
ATOM 674 O O . VAL A 1 85 ? -2.060 -8.322 19.383 1.00 52.81 85 VAL A O 1
ATOM 677 N N . GLN A 1 86 ? -3.203 -10.064 20.303 1.00 54.44 86 GLN A N 1
ATOM 678 C CA . GLN A 1 86 ? -4.555 -9.565 20.574 1.00 54.44 86 GLN A CA 1
ATOM 679 C C . GLN A 1 86 ? -5.296 -8.806 19.461 1.00 54.44 86 GLN A C 1
ATOM 681 O O . GLN A 1 86 ? -5.184 -7.594 19.314 1.00 54.44 86 GLN A O 1
ATOM 686 N N . LYS A 1 87 ? -6.204 -9.527 18.792 1.00 45.66 87 LYS A N 1
ATOM 687 C CA . LYS A 1 87 ? -7.551 -9.015 18.510 1.00 45.66 87 LYS A CA 1
ATOM 688 C C . LYS A 1 87 ? -8.543 -10.183 18.452 1.00 45.66 87 LYS A C 1
ATOM 690 O O . LYS A 1 87 ? -8.616 -10.885 17.451 1.00 45.66 87 LYS A O 1
ATOM 695 N N . ALA A 1 88 ? -9.244 -10.400 19.562 1.00 39.81 88 ALA A N 1
ATOM 696 C CA . ALA A 1 88 ? -10.450 -11.219 19.665 1.00 39.81 88 ALA A CA 1
ATOM 697 C C . ALA A 1 88 ? -11.283 -10.684 20.847 1.00 39.81 88 ALA A C 1
ATOM 699 O O . ALA A 1 88 ? -11.218 -11.200 21.957 1.00 39.81 88 ALA A O 1
ATOM 700 N N . GLU A 1 89 ? -11.988 -9.585 20.601 1.00 45.69 89 GLU A N 1
ATOM 701 C CA . GLU A 1 89 ? -13.231 -9.187 21.283 1.00 45.69 89 GLU A CA 1
ATOM 702 C C . GLU A 1 89 ? -14.355 -9.673 20.337 1.00 45.69 89 GLU A C 1
ATOM 704 O O . GLU A 1 89 ? -14.161 -9.626 19.124 1.00 45.69 89 GLU A O 1
ATOM 709 N N . GLU A 1 90 ? -15.526 -10.184 20.708 1.00 44.75 90 GLU A N 1
ATOM 710 C CA . GLU A 1 90 ? -16.246 -10.326 21.972 1.00 44.75 90 GLU A CA 1
ATOM 711 C C . GLU A 1 90 ? -17.460 -11.233 21.666 1.00 44.75 90 GLU A C 1
ATOM 713 O O . GLU A 1 90 ? -18.078 -11.081 20.610 1.00 44.75 90 GLU A O 1
ATOM 718 N N . SER A 1 91 ? -17.828 -12.178 22.537 1.00 43.53 91 SER A N 1
ATOM 719 C CA . SER A 1 91 ? -19.241 -12.546 22.761 1.00 43.53 91 SER A CA 1
ATOM 720 C C . SER A 1 91 ? -19.417 -13.555 23.902 1.00 43.53 91 SER A C 1
ATOM 722 O O . SER A 1 91 ? -18.801 -14.616 23.936 1.00 43.53 91 SER A O 1
ATOM 724 N N . SER A 1 92 ? -20.378 -13.216 24.766 1.00 37.38 92 SER A N 1
ATOM 725 C CA . SER A 1 92 ? -21.129 -14.069 25.697 1.00 37.38 92 SER A CA 1
ATOM 726 C C . SER A 1 92 ? -20.606 -14.243 27.132 1.00 37.38 92 SER A C 1
ATOM 728 O O . SER A 1 92 ? -19.885 -15.168 27.489 1.00 37.38 92 SER A O 1
ATOM 730 N N . SER A 1 93 ? -21.126 -13.346 27.969 1.00 45.00 93 SER A N 1
ATOM 731 C CA . SER A 1 93 ? -21.458 -13.456 29.394 1.00 45.00 93 SER A CA 1
ATOM 732 C C . SER A 1 93 ? -21.751 -14.855 29.965 1.00 45.00 93 SER A C 1
ATOM 734 O O . SER A 1 93 ? -22.624 -15.542 29.446 1.00 45.00 93 SER A O 1
ATOM 736 N N . THR A 1 94 ? -21.184 -15.147 31.146 1.00 41.16 94 THR A N 1
ATOM 737 C CA . THR A 1 94 ? -21.912 -15.607 32.358 1.00 41.16 94 THR A CA 1
ATOM 738 C C . THR A 1 94 ? -21.027 -15.451 33.611 1.00 41.16 94 THR A C 1
ATOM 740 O O . THR A 1 94 ? -19.851 -15.811 33.548 1.00 41.16 94 THR A O 1
ATOM 743 N N . PRO A 1 95 ? -21.552 -14.967 34.757 1.00 55.09 95 PRO A N 1
ATOM 744 C CA . PRO A 1 95 ? -20.849 -14.962 36.037 1.00 55.09 95 PRO A CA 1
ATOM 745 C C . PRO A 1 95 ? -21.193 -16.226 36.843 1.00 55.09 95 PRO A C 1
ATOM 747 O O . PRO A 1 95 ? -22.352 -16.629 36.906 1.00 55.09 95 PRO A O 1
ATOM 750 N N . SER A 1 96 ? -20.220 -16.839 37.518 1.00 43.53 96 SER A N 1
ATOM 751 C CA . SER A 1 96 ? -20.531 -17.758 38.617 1.00 43.53 96 SER A CA 1
ATOM 752 C C . SER A 1 96 ? -19.456 -17.702 39.695 1.00 43.53 96 SER A C 1
ATOM 754 O O . SER A 1 96 ? -18.281 -17.991 39.473 1.00 43.53 96 SER A O 1
ATOM 756 N N . SER A 1 97 ? -19.890 -17.250 40.863 1.00 47.88 97 SER A N 1
ATOM 757 C CA . SER A 1 97 ? -19.170 -17.198 42.124 1.00 47.88 97 SER A CA 1
ATOM 758 C C . SER A 1 97 ? -19.007 -18.592 42.729 1.00 47.88 97 SER A C 1
ATOM 760 O O . SER A 1 97 ? -20.002 -19.297 42.864 1.00 47.88 97 SER A O 1
ATOM 762 N N . ASN A 1 98 ? -17.807 -18.932 43.213 1.00 43.50 98 ASN A N 1
ATOM 763 C CA . ASN A 1 98 ? -17.657 -19.639 44.492 1.00 43.50 98 ASN A CA 1
ATOM 764 C C . ASN A 1 98 ? -16.227 -19.535 45.062 1.00 43.50 98 ASN A C 1
ATOM 766 O O . ASN A 1 98 ? -15.292 -20.211 44.653 1.00 43.50 98 ASN A O 1
ATOM 770 N N . ALA A 1 99 ? -16.101 -18.600 45.999 1.00 44.00 99 ALA A N 1
ATOM 771 C CA . ALA A 1 99 ? -15.461 -18.687 47.309 1.00 44.00 99 ALA A CA 1
ATOM 772 C C . ALA A 1 99 ? -14.558 -19.906 47.679 1.00 44.00 99 ALA A C 1
ATOM 774 O O . ALA A 1 99 ? -15.017 -21.037 47.794 1.00 44.00 99 ALA A O 1
ATOM 775 N N . ILE A 1 100 ? -13.331 -19.544 48.104 1.00 48.78 100 ILE A N 1
ATOM 776 C CA . ILE A 1 100 ? -12.473 -20.126 49.169 1.00 48.78 100 ILE A CA 1
ATOM 777 C C . ILE A 1 100 ? -11.560 -21.313 48.793 1.00 48.78 100 ILE A C 1
ATOM 779 O O . ILE A 1 100 ? -11.988 -22.458 48.719 1.00 48.78 100 ILE A O 1
ATOM 783 N N . LYS A 1 101 ? -10.241 -21.056 48.760 1.00 42.41 101 LYS A N 1
ATOM 784 C CA . LYS A 1 101 ? -9.295 -21.479 49.819 1.00 42.41 101 LYS A CA 1
ATOM 785 C C . LYS A 1 101 ? -7.947 -20.768 49.663 1.00 42.41 101 LYS A C 1
ATOM 787 O O . LYS A 1 101 ? -7.291 -20.844 48.631 1.00 42.41 101 LYS A O 1
ATOM 792 N N . ALA A 1 102 ? -7.555 -20.072 50.725 1.00 49.44 102 ALA A N 1
ATOM 793 C CA . ALA A 1 102 ? -6.219 -19.540 50.916 1.00 49.44 102 ALA A CA 1
ATOM 794 C C . ALA A 1 102 ? -5.218 -20.687 51.134 1.00 49.44 102 ALA A C 1
ATOM 796 O O . ALA A 1 102 ? -5.435 -21.539 51.992 1.00 49.44 102 ALA A O 1
ATOM 797 N N . SER A 1 103 ? -4.092 -20.660 50.422 1.00 52.81 103 SER A N 1
ATOM 798 C CA . SER A 1 103 ? -2.850 -21.289 50.872 1.00 52.81 103 SER A CA 1
ATOM 799 C C . SER A 1 103 ? -1.680 -20.399 50.472 1.00 52.81 103 SER A C 1
ATOM 801 O O . SER A 1 103 ? -1.421 -20.155 49.296 1.00 52.81 103 SER A O 1
ATOM 803 N N . THR A 1 104 ? -1.016 -19.863 51.483 1.00 57.25 104 THR A N 1
ATOM 804 C CA . THR A 1 104 ? 0.157 -19.000 51.405 1.00 57.25 104 THR A CA 1
ATOM 805 C C . THR A 1 104 ? 1.352 -19.746 50.811 1.00 57.25 104 THR A C 1
ATOM 807 O O . THR A 1 104 ? 1.774 -20.755 51.372 1.00 57.25 104 THR A O 1
ATOM 810 N N . SER A 1 105 ? 1.960 -19.222 49.746 1.00 59.91 105 SER A N 1
ATOM 811 C CA . SER A 1 105 ? 3.302 -19.625 49.301 1.00 59.91 105 SER A CA 1
ATOM 812 C C . SER A 1 105 ? 4.236 -18.406 49.305 1.00 59.91 105 SER A C 1
ATOM 814 O O . SER A 1 105 ? 3.848 -17.343 48.806 1.00 59.91 105 SER A O 1
ATOM 816 N N . PRO A 1 106 ? 5.439 -18.504 49.902 1.00 53.03 106 PRO A N 1
ATOM 817 C CA . PRO A 1 106 ? 6.281 -17.351 50.192 1.00 53.03 106 PRO A CA 1
ATOM 818 C C . PRO A 1 106 ? 6.867 -16.742 48.914 1.00 53.03 106 PRO A C 1
ATOM 820 O O . PRO A 1 106 ? 7.284 -17.440 47.992 1.00 53.03 106 PRO A O 1
ATOM 823 N N . LYS A 1 107 ? 6.917 -15.405 48.881 1.00 59.31 107 LYS A N 1
ATOM 824 C CA . LYS A 1 107 ? 7.542 -14.602 47.823 1.00 59.31 107 LYS A CA 1
ATOM 825 C C . LYS A 1 107 ? 9.037 -14.923 47.726 1.00 59.31 107 LYS A C 1
ATOM 827 O O . LYS A 1 107 ? 9.847 -14.346 48.450 1.00 59.31 107 LYS A O 1
ATOM 832 N N . LEU A 1 108 ? 9.415 -15.787 46.789 1.00 63.47 108 LEU A N 1
ATOM 833 C CA . LEU A 1 108 ? 10.804 -15.928 46.360 1.00 63.47 108 LEU A CA 1
ATOM 834 C C . LEU A 1 108 ? 11.175 -14.707 45.511 1.00 63.47 108 LEU A C 1
ATOM 836 O O . LEU A 1 108 ? 10.829 -14.600 44.335 1.00 63.47 108 LEU A O 1
ATOM 840 N N . LYS A 1 109 ? 11.869 -13.751 46.139 1.00 63.78 109 LYS A N 1
ATOM 841 C CA . LYS A 1 109 ? 12.582 -12.676 45.444 1.00 63.78 109 LYS A CA 1
ATOM 842 C C . LYS A 1 109 ? 13.599 -13.333 44.510 1.00 63.78 109 LYS A C 1
ATOM 844 O O . LYS A 1 109 ? 14.626 -13.831 44.968 1.00 63.78 109 LYS A O 1
ATOM 849 N N . ARG A 1 110 ? 13.310 -13.365 43.209 1.00 63.38 110 ARG A N 1
ATOM 850 C CA . ARG A 1 110 ? 14.242 -13.881 42.204 1.00 63.38 110 ARG A CA 1
ATOM 851 C C . ARG A 1 110 ? 15.419 -12.906 42.119 1.00 63.38 110 ARG A C 1
ATOM 853 O O . ARG A 1 110 ? 15.299 -11.860 41.488 1.00 63.38 110 ARG A O 1
ATOM 860 N N . LYS A 1 111 ? 16.539 -13.216 42.783 1.00 63.28 111 LYS A N 1
ATOM 861 C CA . LYS A 1 111 ? 17.823 -12.574 42.476 1.00 63.28 111 LYS A CA 1
ATOM 862 C C . LYS A 1 111 ? 18.110 -12.887 41.005 1.00 63.28 111 LYS A C 1
ATOM 864 O O . LYS A 1 111 ? 18.267 -14.055 40.656 1.00 63.28 111 LYS A O 1
ATOM 869 N N . ARG A 1 112 ? 18.094 -11.873 40.133 1.00 61.53 112 ARG A N 1
ATOM 870 C CA . ARG A 1 112 ? 18.745 -11.980 38.823 1.00 61.53 112 ARG A CA 1
ATOM 871 C C . ARG A 1 112 ? 20.225 -12.142 39.138 1.00 61.53 112 ARG A C 1
ATOM 873 O O . ARG A 1 112 ? 20.860 -11.179 39.547 1.00 61.53 112 ARG A O 1
ATOM 880 N N . PHE A 1 113 ? 20.731 -13.363 39.036 1.00 60.06 113 PHE A N 1
ATOM 881 C CA . PHE A 1 113 ? 22.129 -13.510 38.682 1.00 60.06 113 PHE A CA 1
ATOM 882 C C . PHE A 1 113 ? 22.236 -12.959 37.265 1.00 60.06 113 PHE A C 1
ATOM 884 O O . PHE A 1 113 ? 21.509 -13.393 36.368 1.00 60.06 113 PHE A O 1
ATOM 891 N N . GLU A 1 114 ? 23.023 -11.903 37.119 1.00 61.12 114 GLU A N 1
ATOM 892 C CA . GLU A 1 114 ? 23.534 -11.483 35.826 1.00 61.12 114 GLU A CA 1
ATOM 893 C C . GLU A 1 114 ? 24.423 -12.619 35.333 1.00 61.12 114 GLU A C 1
ATOM 895 O O . GLU A 1 114 ? 25.591 -12.718 35.688 1.00 61.12 114 GLU A O 1
ATOM 900 N N . ASP A 1 115 ? 23.817 -13.537 34.584 1.00 63.56 115 ASP A N 1
ATOM 901 C CA . ASP A 1 115 ? 24.531 -14.538 33.803 1.00 63.56 115 ASP A CA 1
ATOM 902 C C . ASP A 1 115 ? 25.121 -13.813 32.586 1.00 63.56 115 ASP A C 1
ATOM 904 O O . ASP A 1 115 ? 24.573 -13.817 31.481 1.00 63.56 115 ASP A O 1
ATOM 908 N N . VAL A 1 116 ? 26.170 -13.031 32.854 1.00 63.09 116 VAL A N 1
ATOM 909 C CA . VAL A 1 116 ? 27.018 -12.428 31.831 1.00 63.09 116 VAL A CA 1
ATOM 910 C C . VAL A 1 116 ? 27.902 -13.552 31.329 1.00 63.09 116 VAL A C 1
ATOM 912 O O . VAL A 1 116 ? 28.816 -14.006 32.007 1.00 63.09 116 VAL A O 1
ATOM 915 N N . ASN A 1 117 ? 27.568 -14.038 30.143 1.00 65.44 117 ASN A N 1
ATOM 916 C CA . ASN A 1 117 ? 28.272 -15.119 29.484 1.00 65.44 117 ASN A CA 1
ATOM 917 C C . ASN A 1 117 ? 29.700 -14.651 29.127 1.00 65.44 117 ASN A C 1
ATOM 919 O O . ASN A 1 117 ? 29.891 -13.988 28.110 1.00 65.44 117 ASN A O 1
ATOM 923 N N . GLU A 1 118 ? 30.695 -14.980 29.962 1.00 71.00 118 GLU A N 1
ATOM 924 C CA . GLU A 1 118 ? 32.118 -14.596 29.802 1.00 71.00 118 GLU A CA 1
ATOM 925 C C . GLU A 1 118 ? 32.762 -15.137 28.509 1.00 71.00 118 GLU A C 1
ATOM 927 O O . GLU A 1 118 ? 33.854 -14.731 28.121 1.00 71.00 118 GLU A O 1
ATOM 932 N N . LEU A 1 119 ? 32.077 -16.055 27.822 1.00 69.56 119 LEU A N 1
ATOM 933 C CA . L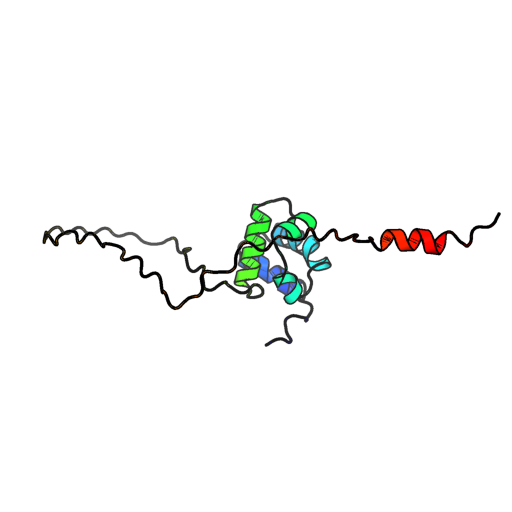EU A 1 119 ? 32.485 -16.629 26.539 1.00 69.56 119 LEU A CA 1
ATOM 934 C C . LEU A 1 119 ? 32.167 -15.732 25.338 1.00 69.56 119 LEU A C 1
ATOM 936 O O . LEU A 1 119 ? 32.596 -16.034 24.223 1.00 69.56 119 LEU A O 1
ATOM 940 N N . LEU A 1 120 ? 31.387 -14.667 25.531 1.00 76.12 120 LEU A N 1
ATOM 941 C CA . LEU A 1 120 ? 31.086 -13.728 24.461 1.00 76.12 120 LEU A CA 1
ATOM 942 C C . LEU A 1 120 ? 32.115 -12.593 24.482 1.00 76.12 120 LEU A C 1
ATOM 944 O O . LEU A 1 120 ? 32.238 -11.916 25.504 1.00 76.12 120 LEU A O 1
ATOM 948 N N . PRO A 1 121 ? 32.838 -12.340 23.374 1.00 72.38 121 PRO A N 1
ATOM 949 C CA . PRO A 1 121 ? 33.631 -11.128 23.268 1.00 72.38 121 PRO A CA 1
ATOM 950 C C . PRO A 1 121 ? 32.700 -9.927 23.447 1.00 72.38 121 PRO A C 1
ATOM 952 O O . PRO A 1 121 ? 31.628 -9.864 22.835 1.00 72.38 121 PRO A O 1
ATOM 955 N N . THR A 1 122 ? 33.095 -8.995 24.314 1.00 68.12 122 THR A N 1
ATOM 956 C CA . THR A 1 122 ? 32.388 -7.732 24.522 1.00 68.12 122 THR A CA 1
ATOM 957 C C . THR A 1 122 ? 32.193 -7.082 23.156 1.00 68.12 122 THR A C 1
ATOM 959 O O . THR A 1 122 ? 33.161 -6.921 22.412 1.00 68.12 122 THR A O 1
ATOM 962 N N . GLY A 1 123 ? 30.933 -6.818 22.797 1.00 66.06 123 GLY A N 1
ATOM 963 C CA . GLY A 1 123 ? 30.558 -6.343 21.466 1.00 66.06 123 GLY A CA 1
ATOM 964 C C . GLY A 1 123 ? 31.397 -5.138 21.025 1.00 66.06 123 GLY A C 1
ATOM 965 O O . GLY A 1 123 ? 31.872 -4.383 21.877 1.00 66.06 123 GLY A O 1
ATOM 966 N N . PRO A 1 124 ? 31.620 -4.990 19.710 1.00 66.31 124 PRO A N 1
ATOM 967 C CA . PRO A 1 124 ? 32.596 -4.054 19.176 1.00 66.31 124 PRO A CA 1
ATOM 968 C C . PRO A 1 124 ? 32.328 -2.625 19.655 1.00 66.31 124 PRO A C 1
ATOM 970 O O . PRO A 1 124 ? 31.185 -2.176 19.725 1.00 66.31 124 PRO A O 1
ATOM 973 N N . VAL A 1 125 ? 33.424 -1.948 20.005 1.00 64.31 125 VAL A N 1
ATOM 974 C CA . VAL A 1 125 ? 33.490 -0.517 20.321 1.00 64.31 125 VAL A CA 1
ATOM 975 C C . VAL A 1 125 ? 32.854 0.278 19.184 1.00 64.31 125 VAL A C 1
ATOM 977 O O . VAL A 1 125 ? 33.143 -0.016 18.026 1.00 64.31 125 VAL A O 1
ATOM 980 N N . ASP A 1 126 ? 32.014 1.251 19.560 1.00 60.69 126 ASP A N 1
ATOM 981 C CA . ASP A 1 126 ? 31.314 2.221 18.709 1.00 60.69 126 ASP A CA 1
ATOM 982 C C . ASP A 1 126 ? 31.910 2.340 17.303 1.00 60.69 126 ASP A C 1
ATOM 984 O O . ASP A 1 126 ? 32.998 2.888 17.096 1.00 60.69 126 ASP A O 1
ATOM 988 N N . GLU A 1 127 ? 31.165 1.832 16.323 1.00 63.59 127 GLU A N 1
ATOM 989 C CA . GLU A 1 127 ? 31.441 2.100 14.923 1.00 63.59 127 GLU A CA 1
ATOM 990 C C . GLU A 1 127 ? 31.274 3.604 14.701 1.00 63.59 127 GLU A C 1
ATOM 992 O O . GLU A 1 127 ? 30.169 4.146 14.716 1.00 63.59 127 GLU A O 1
ATOM 997 N N . VAL A 1 128 ? 32.404 4.288 14.513 1.00 64.06 128 VAL A N 1
ATOM 998 C CA . VAL A 1 128 ? 32.460 5.654 14.001 1.00 64.06 128 VAL A CA 1
ATOM 999 C C . VAL A 1 128 ? 31.700 5.662 12.680 1.00 64.06 128 VAL A C 1
ATOM 1001 O O . VAL A 1 128 ? 32.203 5.200 11.656 1.00 64.06 128 VAL A O 1
ATOM 1004 N N . HIS A 1 129 ? 30.464 6.156 12.714 1.00 57.91 129 HIS A N 1
ATOM 1005 C CA . HIS A 1 129 ? 29.666 6.377 11.522 1.00 57.91 129 HIS A CA 1
ATOM 1006 C C . HIS A 1 129 ? 30.390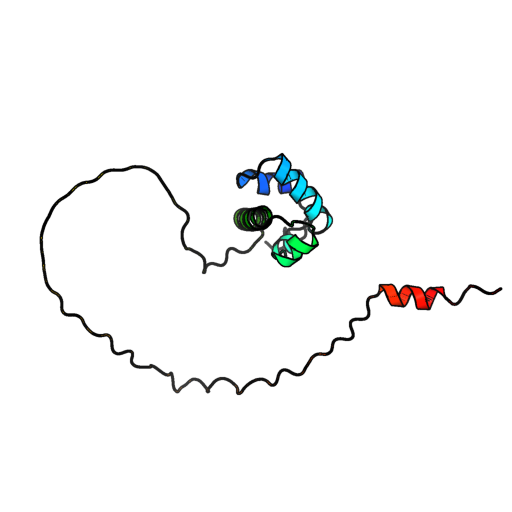 7.403 10.650 1.00 57.91 129 HIS A C 1
ATOM 1008 O O . HIS A 1 129 ? 30.315 8.608 10.886 1.00 57.91 129 HIS A O 1
ATOM 1014 N N . GLY A 1 130 ? 31.123 6.912 9.651 1.00 62.59 130 GLY A N 1
ATOM 1015 C CA . GLY A 1 130 ? 31.570 7.730 8.539 1.00 62.59 130 GLY A CA 1
ATOM 1016 C C . GLY A 1 130 ? 30.337 8.351 7.898 1.00 62.59 130 GLY A C 1
ATOM 1017 O O . GLY A 1 130 ? 29.404 7.644 7.519 1.00 62.59 130 GLY A O 1
ATOM 1018 N N . SER A 1 131 ? 30.302 9.674 7.836 1.00 62.06 131 SER A N 1
ATOM 1019 C CA . SER A 1 131 ? 29.291 10.436 7.119 1.00 62.06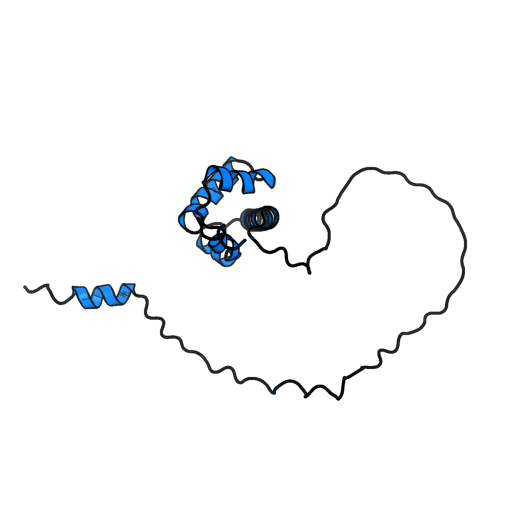 131 SER A CA 1
ATOM 1020 C C . SER A 1 131 ? 29.342 10.007 5.653 1.00 62.06 131 SER A C 1
ATOM 1022 O O . SER A 1 131 ? 30.258 10.389 4.929 1.00 62.06 131 SER A O 1
ATOM 1024 N N . LEU A 1 132 ? 28.405 9.169 5.205 1.00 63.16 132 LEU A N 1
ATOM 1025 C CA . LEU A 1 132 ? 28.233 8.942 3.775 1.00 63.16 132 LEU A CA 1
ATOM 1026 C C . LEU A 1 132 ? 27.507 10.163 3.206 1.00 63.16 132 LEU A C 1
ATOM 1028 O O . LEU A 1 132 ? 26.281 10.262 3.255 1.00 63.16 132 LEU A O 1
ATOM 1032 N N . GLU A 1 133 ? 28.288 11.114 2.710 1.00 64.25 133 GLU A N 1
ATOM 1033 C CA . GLU A 1 133 ? 27.805 12.214 1.887 1.00 64.25 133 GLU A CA 1
ATOM 1034 C C . GLU A 1 133 ? 27.568 11.663 0.476 1.00 64.25 133 GLU A C 1
ATOM 1036 O O . GLU A 1 133 ? 28.488 11.492 -0.322 1.00 64.25 133 GLU A O 1
ATOM 1041 N N . PHE A 1 134 ? 26.327 11.265 0.207 1.00 66.94 134 PHE A N 1
ATOM 1042 C CA . PHE A 1 134 ? 25.915 10.837 -1.122 1.00 66.94 134 PHE A CA 1
ATOM 1043 C C . PHE A 1 134 ? 25.552 12.077 -1.943 1.00 66.94 134 PHE A C 1
ATOM 1045 O O . PHE A 1 134 ? 24.488 12.664 -1.749 1.00 66.94 134 PHE A O 1
ATOM 1052 N N . GLU A 1 135 ? 26.416 12.458 -2.882 1.00 63.50 135 GLU A N 1
ATOM 1053 C CA . GLU A 1 135 ? 26.052 13.348 -3.990 1.00 63.50 135 GLU A CA 1
ATOM 1054 C C . GLU A 1 135 ? 25.118 12.592 -4.952 1.00 63.50 135 GLU A C 1
ATOM 1056 O O . GLU A 1 135 ? 25.522 12.091 -6.002 1.00 63.50 135 GLU A O 1
ATOM 1061 N N . GLU A 1 136 ? 23.851 12.449 -4.563 1.00 68.00 136 GLU A N 1
ATOM 1062 C CA . GLU A 1 136 ? 22.804 11.890 -5.416 1.00 68.00 136 GLU A CA 1
ATOM 1063 C C . GLU A 1 136 ? 22.489 12.886 -6.542 1.00 68.00 136 GLU A C 1
ATOM 1065 O O . GLU A 1 136 ? 21.745 13.854 -6.377 1.00 68.00 136 GLU A O 1
ATOM 1070 N N . ILE A 1 137 ? 23.098 12.666 -7.708 1.00 64.12 137 ILE A N 1
ATOM 1071 C CA . ILE A 1 137 ? 22.776 13.403 -8.929 1.00 64.12 137 ILE A CA 1
ATOM 1072 C C . ILE A 1 137 ? 21.406 12.911 -9.412 1.00 64.12 137 ILE A C 1
ATOM 1074 O O . ILE A 1 137 ? 21.282 11.805 -9.934 1.00 64.12 137 ILE A O 1
ATOM 1078 N N . LEU A 1 138 ? 20.372 13.739 -9.247 1.00 59.16 138 LEU A N 1
ATOM 1079 C CA . LEU A 1 138 ? 19.066 13.527 -9.871 1.00 59.16 138 LEU A CA 1
ATOM 1080 C C . LEU A 1 138 ? 19.230 13.569 -11.400 1.00 59.16 138 LEU A C 1
ATOM 1082 O O . LEU A 1 138 ? 19.643 14.585 -11.965 1.00 59.16 138 LEU A O 1
ATOM 1086 N N . ASP A 1 139 ? 18.878 12.468 -12.068 1.00 57.00 139 ASP A N 1
ATOM 1087 C CA . ASP A 1 139 ? 18.997 12.258 -13.525 1.00 57.00 139 ASP A CA 1
ATOM 1088 C C . ASP A 1 139 ? 18.305 13.353 -14.370 1.00 57.00 139 ASP A C 1
ATOM 1090 O O . ASP A 1 139 ? 18.613 13.565 -15.544 1.00 57.00 139 ASP A O 1
ATOM 1094 N N . GLU A 1 140 ? 17.410 14.126 -13.755 1.00 58.62 140 GLU A N 1
ATOM 1095 C CA . GLU A 1 140 ? 16.729 15.273 -14.357 1.00 58.62 140 GLU A CA 1
ATOM 1096 C C . GLU A 1 140 ? 17.698 16.415 -14.741 1.00 58.62 140 GLU A C 1
ATOM 1098 O O . GLU A 1 140 ? 17.436 17.162 -15.688 1.00 58.62 140 GLU A O 1
ATOM 1103 N N . GLN A 1 141 ? 18.854 16.534 -14.072 1.00 54.66 141 GLN A N 1
ATOM 1104 C CA . GLN A 1 141 ? 19.854 17.573 -14.361 1.00 54.66 141 GLN A CA 1
ATOM 1105 C C . GLN A 1 141 ? 20.790 17.201 -15.527 1.00 54.66 141 GLN A C 1
ATOM 1107 O O . GLN A 1 141 ? 21.292 18.085 -16.230 1.00 54.66 141 GLN A O 1
ATOM 1112 N N . VAL A 1 142 ? 21.012 15.902 -15.769 1.00 58.97 142 VAL A N 1
ATOM 1113 C CA . VAL A 1 142 ? 21.828 15.409 -16.897 1.00 58.97 142 VAL A CA 1
ATOM 1114 C C . VAL A 1 142 ? 21.153 15.759 -18.222 1.00 58.97 142 VAL A C 1
ATOM 1116 O O . VAL A 1 142 ? 21.821 16.137 -19.188 1.00 58.97 142 VAL A 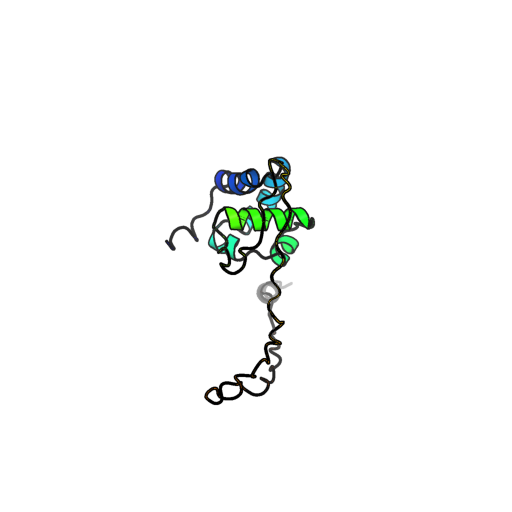O 1
ATOM 1119 N N . TRP A 1 143 ? 19.819 15.740 -18.242 1.00 56.81 143 TRP A N 1
ATOM 1120 C CA . TRP A 1 143 ? 19.048 16.049 -19.439 1.00 56.81 143 TRP A CA 1
ATOM 1121 C C . TRP A 1 143 ? 19.232 17.503 -19.904 1.00 56.81 143 TRP A C 1
ATOM 1123 O O . TRP A 1 143 ? 19.416 17.752 -21.094 1.00 56.81 143 TRP A O 1
ATOM 1133 N N . PHE A 1 144 ? 19.312 18.470 -18.983 1.00 55.94 144 PHE A N 1
ATOM 1134 C CA . PHE A 1 144 ? 19.533 19.877 -19.347 1.00 55.94 144 PHE A CA 1
ATOM 1135 C C . PHE A 1 144 ? 20.943 20.161 -19.890 1.00 55.94 144 PHE A C 1
ATOM 1137 O O . PHE A 1 144 ? 21.103 21.035 -20.743 1.00 55.94 144 PHE A O 1
ATOM 1144 N N . ARG A 1 145 ? 21.970 19.417 -19.451 1.00 56.62 145 ARG A N 1
ATOM 1145 C CA . ARG A 1 145 ? 23.339 19.571 -19.980 1.00 56.62 145 ARG A CA 1
ATOM 1146 C C . ARG A 1 145 ? 23.537 18.912 -21.342 1.00 56.62 145 ARG A C 1
ATOM 1148 O O . ARG A 1 145 ? 24.343 19.412 -22.120 1.00 56.62 145 ARG A O 1
ATOM 1155 N N . LEU A 1 146 ? 22.811 17.835 -21.647 1.00 54.53 146 LEU A N 1
ATOM 1156 C CA . LEU A 1 146 ? 22.951 17.145 -22.933 1.00 54.53 146 LEU A CA 1
ATOM 1157 C C . LEU A 1 146 ? 22.186 17.832 -24.077 1.00 54.53 146 LEU A C 1
ATOM 1159 O O . LEU A 1 146 ? 22.585 17.720 -25.232 1.00 54.53 146 LEU A O 1
ATOM 1163 N N . VAL A 1 147 ? 21.111 18.564 -23.766 1.00 57.78 147 VAL A N 1
ATOM 1164 C CA . VAL A 1 147 ? 20.247 19.213 -24.774 1.00 57.78 147 VAL A CA 1
ATOM 1165 C C . VAL A 1 147 ? 20.667 20.664 -25.070 1.00 57.78 147 VAL A C 1
ATOM 1167 O O . VAL A 1 147 ? 20.319 21.217 -26.110 1.00 57.78 147 VAL A O 1
ATOM 1170 N N . GLY A 1 148 ? 21.488 21.283 -24.216 1.00 50.84 148 GLY A N 1
ATOM 1171 C CA . GLY A 1 148 ? 21.941 22.671 -24.378 1.00 50.84 148 GLY A CA 1
ATOM 1172 C C . GLY A 1 148 ? 23.002 22.920 -25.461 1.00 50.84 148 GLY A C 1
ATOM 1173 O O . GLY A 1 148 ? 23.417 24.063 -25.625 1.00 50.84 148 GLY A O 1
ATOM 1174 N N . SER A 1 149 ? 23.458 21.898 -26.198 1.00 54.50 149 SER A N 1
ATOM 1175 C CA . SER A 1 149 ? 24.535 22.058 -27.193 1.00 54.50 149 SER A CA 1
ATOM 1176 C C . SER A 1 149 ? 24.060 22.245 -28.641 1.00 54.50 149 SER A C 1
ATOM 1178 O O . SER A 1 149 ? 24.900 22.313 -29.537 1.00 54.50 149 SER A O 1
ATOM 1180 N N . THR A 1 150 ? 22.751 22.336 -28.903 1.00 56.25 150 THR A N 1
ATOM 1181 C CA . THR A 1 150 ? 22.220 22.451 -30.278 1.00 56.25 150 THR A CA 1
ATOM 1182 C C . THR A 1 150 ? 21.236 23.603 -30.487 1.00 56.25 150 THR A C 1
ATOM 1184 O O . THR A 1 150 ? 20.287 23.455 -31.252 1.00 56.2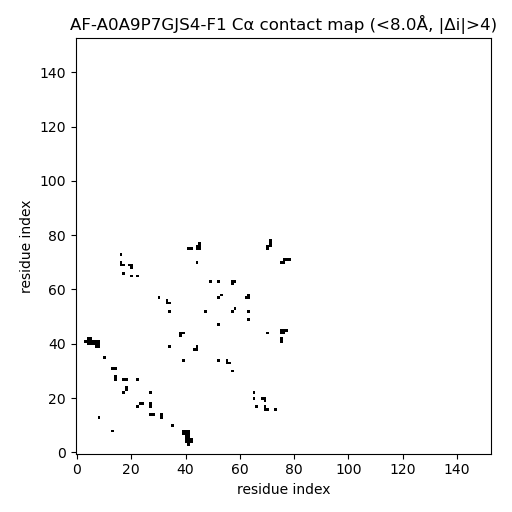5 150 THR A O 1
ATOM 1187 N N . TYR A 1 151 ? 21.440 24.758 -29.852 1.00 41.28 151 TYR A N 1
ATOM 1188 C CA . TYR A 1 151 ? 20.756 25.985 -30.279 1.00 41.28 151 TYR A CA 1
ATOM 1189 C C . TYR A 1 151 ? 21.756 27.111 -30.525 1.00 41.28 151 TYR A C 1
ATOM 1191 O O . TYR A 1 151 ? 22.032 27.957 -29.680 1.00 41.28 151 TYR A O 1
ATOM 1199 N N . THR A 1 152 ? 22.321 27.062 -31.726 1.00 45.12 152 THR A N 1
ATOM 1200 C CA . THR A 1 152 ? 22.868 28.198 -32.457 1.00 45.12 152 THR A CA 1
ATOM 1201 C C . THR A 1 152 ? 21.737 29.147 -32.866 1.00 45.12 152 THR A C 1
ATOM 1203 O O . THR A 1 152 ? 20.783 28.734 -33.529 1.00 45.12 152 THR A O 1
ATOM 1206 N N . GLN A 1 153 ? 21.883 30.427 -32.535 1.00 41.75 153 GLN A N 1
ATOM 1207 C CA . GLN A 1 153 ? 21.600 31.527 -33.457 1.00 41.75 153 GLN A CA 1
ATOM 1208 C C . GLN A 1 153 ? 22.689 32.583 -33.300 1.00 41.75 153 GLN A C 1
ATOM 1210 O O . GLN A 1 153 ? 23.054 32.860 -32.136 1.00 41.75 153 GLN A O 1
#

Organism: NCBI:txid117069

Sequence (153 aa):
MAEMENVKIPLPKFLKLLTNNDVPISKAMNLSAKIYKTYNTGAQLAQLNDLKLLTAGIDQKEDRKIFLNALRDSGYLPKDPRRKVQKAEESSSTPSSNAIKASTSPKLKRKRFEDVNELLPTGPVDEVHGSLEFEEILDEQVWFRLVGSTYTQ

Nearest PDB structures (foldseek):
  1ngn-assembly1_A  TM=5.495E-01  e=3.100E+00  Mus musculus

Foldseek 3Di:
DPVQQADFDPLVNQLVLLVVLVDDSVLSVVLCVLCCVPQRGLVSLQPDDPVNSVVSPNPDPVSSVSSNVSNVVVPSHPDPPVPPDDDDDDDDDDDDDDDDDDDDDDDDPDDPPPPPPPPDDDPDDDDPPDPPPDPPDDVVVVVVVVPVPPDDD

Solvent-accessible surface area (backbone atoms only — not comparable to full-atom values): 10301 Å² total; per-residue (Å²): 132,73,76,63,34,75,44,70,59,53,66,72,61,56,48,50,40,36,48,74,61,77,38,57,67,72,57,36,49,58,53,43,68,48,43,48,78,79,41,42,26,38,53,49,52,46,70,63,46,74,69,54,41,42,76,54,69,47,80,52,66,66,61,52,53,52,50,55,49,23,38,41,75,67,63,48,26,84,73,61,85,86,71,83,73,87,90,83,84,86,88,84,90,84,90,84,90,81,86,89,81,93,78,93,76,84,85,76,79,79,75,78,73,82,82,71,63,84,86,55,78,80,73,81,76,80,79,79,76,72,82,81,81,76,86,77,76,60,71,76,59,58,55,59,66,69,64,67,79,77,76,87,130

pLDDT: mean 70.44, std 16.05, range [37.38, 90.44]

Mean predicted aligned error: 20.18 Å

Secondary structure (DSSP, 8-state):
-GGGSSSPPPHHHHHHHHHTTT--HHHHHHHHHHHTTT--SHHHHHT--HHHHHHTT---HHHHHHHHHHHHHTTSS---TT-----------------------------------TTSPPPPP-------------THHHHHHHHTTS---

=== Feature glossary ===
The record interleaves many kinds of information about one protein. Here is each kind framed as the question it answers.

Q: What are the backbone torsion angles?
A: φ (phi) and ψ (psi) are the two rotatable backbone dihedrals per residue: φ is the C(i-1)–N–Cα–C torsion, ψ is the N–Cα–C–N(i+1) torsion, both in degrees on (−180°, 180°]. α-helical residues cluster near (−60°, −45°); β-strand residues near (−120°, +130°). A Ramachandran plot is simply a scatter of (φ, ψ) for every residue.

Q: What is the amino-acid chain?
A: This is the polypeptide sequence — one letter per residue, N-terminus first. Length ranges from a few dozen residues for small domains to over a thousand for large multi-domain proteins.

Q: How mobile is each atom in the crystal?
A: For experimental (PDB) structures, the B-factor (temperature factor) quantifies the positional spread of each atom in the crystal — a combination of thermal vibration and static disorder — in units of Å². High B-factors mark flexible loops or poorly resolved regions; low B-factors mark the rigid, well-ordered core.

Q: Are the domains correctly placed relative to each other?
A: Predicted Aligned Error (PAE) is an AlphaFold confidence matrix: entry (i, j) is the expected error in the position of residue j, in ångströms, when the prediction is superimposed on the true structure at residue i. Low PAE within a block of residues means that block is internally rigid and well-predicted; high PAE between two blocks means their relative placement is uncertain even if each block individually is confident.

Q: How confident is the AlphaFold model at each residue?
A: pLDDT is the predicted lDDT-Cα score: AlphaFold's confidence that the local environment of each residue (all inter-atomic distances within 15 Å) is correctly placed. It is a per-residue number between 0 and 100, with higher meaning more reliable.

Q: What family and function is it annotated with?
A: Functional annotations link the protein to curated databases. InterPro entries identify conserved domains and families by matching the sequence against member-database signatures (Pfam, PROSITE, CDD, …). Gene Ontology (GO) terms describe molecular function, biological process, and cellular component in a controlled vocabulary. CATH places the structure in a hierarchical fold classification (Class/Architecture/Topology/Homologous-superfamily). The organism is the source species.

Q: How big and how compact is the whole molecule?
A: Three whole-structure scalars: the radius of gyration (RMS distance of Cα from centroid, in Å), the count of Cα–Cα contacts (pairs closer than 8 Å and separated by more than four residues in sequence — i.e. tertiary, not local, contacts), and the bounding-box dimensions. Together they distinguish compact globular folds from extended fibres or disordered chains.

Q: What known structures does this most resemble?
A: The Foldseek neighbor list gives the closest experimentally determined structures in the PDB, ranked by structural alignment. TM-score near 1 means near-identical fold; near 0.3 means only rough topology match. This is how one finds what a novel AlphaFold prediction most resembles in the solved-structure universe.

Q: Which residues are buried vs exposed?
A: SASA measures how much of the protein is reachable by solvent. It is computed by rolling a water-sized probe over the atomic surface and summing the exposed area (Å²). Per-residue SASA distinguishes core (buried, low SASA) from surface (exposed, high SASA) residues; total SASA is a whole-molecule size measure.

Q: Which residues are in helices, strands, or loops?
A: Eight-state secondary structure (DSSP): H is the canonical α-helix, G the tighter 3₁₀-helix, I the wider π-helix; E/B are β-structure, T and S are turns and bends, and '-' is everything else. DSSP derives these from the pattern of main-chain N–H···O=C hydrogen bonds, not from the sequence.

Q: Where is each backbone atom in 3D?
A: Structure coordinates are given as an mmCIF _atom_site loop: one row per atom with element, residue name, chain id, sequence number, and x/y/z position in Å. Only the four main-chain atoms per residue are included here; side chains are omitted to keep the record compact.

Q: What if only a Cα trace is available?
A: Three-state secondary structure (P-SEA) collapses the eight DSSP classes into helix (a), strand (b), and coi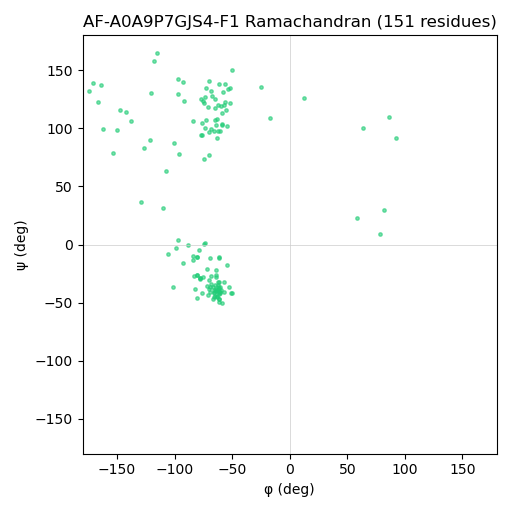l (c). P-SEA assigns these from Cα geometry alone — distances and angles — without requiring backbone oxygens, so it works on any Cα trace.

Q: What do the rendered images show?
A: The six renders are orthographic views along the three Cartesian axes in both directions. Representation (cartoon, sticks, or surface) and color scheme (sequence-rainbow or by-chain) vary across proteins so the training set covers all the common visualization conventions.

Q: What does the local fold look like, residue by residue?
A: Foldseek's 3Di representation compresses backbone geometry into a per-residue letter drawn from a learned twenty-state alphabet. It captures the tertiary interaction pattern around each residue — which residues are packed against it in space, regardless of where they are in sequence.

Q: What do the diagnostic plots show?
A: The contact map is a binary N×N matrix image: pixel (i, j) is dark where Cα_i and Cα_j are within 8 Å and |i−j|>4. Because the |i−j|>4 filter removes local helical contacts, off-diagonal stripes parallel to the main diagonal indicate parallel β-sheets; stripes perpendicular to it indicate antiparallel β-sheets. The Ramachandran plot scatters every residue's (φ, ψ) pair against the sterically allowed regions. The PAE heatmap renders the predicted-aligned-error matrix.